Protein AF-A0A8T5B0G0-F1 (afdb_monomer)

Sequence (124 aa):
MAKSLNTYKFILLHTSMNKSGSKIRLTVTVDGEVFSKAREAARRRRVPISRLVENFLRFFSEPEVYCFKCGERFSSVEAELCPKCGWMICPKCRACRCIIGEETAIAVFHMRKVYEDLLLGRIK

pLDDT: mean 84.12, std 19.8, range [32.41, 97.94]

Radius of gyration: 21.02 Å; Cα contacts (8 Å, |Δi|>4): 81; chains: 1; bounding box: 49×38×61 Å

Mean predicted aligned error: 9.53 Å

Secondary structure (DSSP, 8-state):
--------------------S-PPPP-----HHHHHHHHHHHHHTT--HHHHHHHHHHHHHS-EEE-TTT--EEESSSPPBPTTT-PBPPTTT---GGGS-HHHHHHHHHHHHHHHHHHTS---

Solvent-accessible surface area (backbone atoms only — not comparable to full-atom values): 8090 Å² total; per-residue (Å²): 137,89,79,82,80,83,75,79,78,78,79,77,78,84,70,78,92,69,93,74,78,97,78,77,93,84,88,81,92,72,62,68,65,62,51,51,54,50,50,52,54,26,56,77,70,74,45,58,68,69,58,53,52,51,51,48,53,48,40,71,75,57,41,69,44,65,34,92,86,80,64,52,74,44,54,38,72,79,36,54,61,36,91,90,78,69,32,58,31,33,88,87,79,63,47,39,62,90,80,52,56,68,72,58,42,52,52,54,49,54,60,50,45,58,53,23,67,74,66,76,45,82,91,88

Foldseek 3Di:
DDDDDPPPPPPPPPDDPDDDDDDDDDDDDDDPVVVVVVCVVCVVVVHDPVVVVVVVVCCLVFPWDADPPPRDIDTLVPFDADPVPRFGQDPPPRDDLVVDDPVVSVVVVVVQVVVCVVNVHHRD

Structure (mmCIF, N/CA/C/O backbone):
data_AF-A0A8T5B0G0-F1
#
_entry.id   AF-A0A8T5B0G0-F1
#
loop_
_atom_site.group_PDB
_atom_site.id
_atom_site.type_symbol
_atom_site.label_atom_id
_atom_site.label_alt_id
_atom_site.label_comp_id
_atom_site.label_asym_id
_atom_site.label_entity_id
_atom_site.label_seq_id
_atom_site.pdbx_PDB_ins_code
_atom_site.Cartn_x
_atom_site.Cartn_y
_atom_site.Cartn_z
_atom_site.occupancy
_atom_site.B_iso_or_equiv
_atom_site.auth_seq_id
_atom_site.auth_comp_id
_atom_site.auth_asym_id
_atom_site.auth_atom_id
_atom_site.pdbx_PDB_model_num
ATOM 1 N N . MET A 1 1 ? -28.083 -17.494 42.051 1.00 38.78 1 MET A N 1
ATOM 2 C CA . MET A 1 1 ? -26.683 -17.116 41.753 1.00 38.78 1 MET A CA 1
ATOM 3 C C . MET A 1 1 ? -26.674 -16.291 40.474 1.00 38.78 1 MET A C 1
ATOM 5 O O . MET A 1 1 ? -26.743 -16.851 39.389 1.00 38.78 1 MET A O 1
ATOM 9 N N . ALA A 1 2 ? -26.716 -14.966 40.608 1.00 35.28 2 ALA A N 1
ATOM 10 C CA . ALA A 1 2 ? -26.776 -14.038 39.483 1.00 35.28 2 ALA A CA 1
ATOM 11 C C . ALA A 1 2 ? -25.372 -13.846 38.890 1.00 35.28 2 ALA A C 1
ATOM 13 O O . ALA A 1 2 ? -24.452 -13.474 39.616 1.00 35.28 2 ALA A O 1
ATOM 14 N N . LYS A 1 3 ? -25.197 -14.103 37.589 1.00 40.81 3 LYS A N 1
ATOM 15 C CA . LYS A 1 3 ? -23.995 -13.701 36.848 1.00 40.81 3 LYS A CA 1
ATOM 16 C C . LYS A 1 3 ? -24.353 -12.528 35.942 1.00 40.81 3 LYS A C 1
ATOM 18 O O . LYS A 1 3 ? -25.318 -12.575 35.188 1.00 40.81 3 LYS A O 1
ATOM 23 N N . SER A 1 4 ? -23.594 -11.459 36.137 1.00 36.66 4 SER A N 1
ATOM 24 C CA . SER A 1 4 ? -23.794 -10.099 35.654 1.00 36.66 4 SER A CA 1
ATOM 25 C C . SER A 1 4 ? -23.910 -10.001 34.135 1.00 36.66 4 SER A C 1
ATOM 27 O O . SER A 1 4 ? -23.020 -10.437 33.404 1.00 36.66 4 SER A O 1
ATOM 29 N N . LEU A 1 5 ? -24.970 -9.334 33.684 1.00 35.94 5 LEU A N 1
ATOM 30 C CA . LEU A 1 5 ? -25.114 -8.810 32.332 1.00 35.94 5 LEU A CA 1
ATOM 31 C C . LEU A 1 5 ? -24.034 -7.742 32.114 1.00 35.94 5 LEU A C 1
ATOM 33 O O . LEU A 1 5 ? -24.069 -6.684 32.741 1.00 35.94 5 LEU A O 1
ATOM 37 N N . ASN A 1 6 ? -23.053 -8.026 31.257 1.00 37.69 6 ASN A N 1
ATOM 38 C CA . ASN A 1 6 ? -22.021 -7.060 30.894 1.00 37.69 6 ASN A CA 1
ATOM 39 C C . ASN A 1 6 ? -22.628 -6.055 29.905 1.00 37.69 6 ASN A C 1
ATOM 41 O O . ASN A 1 6 ? -22.607 -6.242 28.689 1.00 37.69 6 ASN A O 1
ATOM 45 N N . THR A 1 7 ? -23.275 -5.024 30.442 1.00 38.31 7 THR A N 1
ATOM 46 C CA . THR A 1 7 ? -23.847 -3.922 29.672 1.00 38.31 7 THR A CA 1
ATOM 47 C C . THR A 1 7 ? -22.716 -3.120 29.040 1.00 38.31 7 THR A C 1
ATOM 49 O O . THR A 1 7 ? -22.099 -2.278 29.696 1.00 38.31 7 THR A O 1
ATOM 52 N N . TYR A 1 8 ? -22.442 -3.362 27.757 1.00 47.06 8 TYR A N 1
ATOM 53 C CA . TYR A 1 8 ? -21.623 -2.466 26.950 1.00 47.06 8 TYR A CA 1
ATOM 54 C C . TYR A 1 8 ? -22.297 -1.094 26.941 1.00 47.06 8 TYR A C 1
ATOM 56 O O . TYR A 1 8 ? -23.325 -0.874 26.304 1.00 47.06 8 TYR A O 1
ATOM 64 N N . LYS A 1 9 ? -21.738 -0.172 27.721 1.00 32.41 9 LYS A N 1
ATOM 65 C CA . LYS A 1 9 ? -22.174 1.217 27.793 1.00 32.41 9 LYS A CA 1
ATOM 66 C C . LYS A 1 9 ? -21.821 1.873 26.460 1.00 32.41 9 LYS A C 1
ATOM 68 O O . LYS A 1 9 ? -20.700 2.339 26.267 1.00 32.41 9 LYS A O 1
ATOM 73 N N . PHE A 1 10 ? -22.759 1.858 25.517 1.00 41.78 10 PHE A N 1
ATOM 74 C CA . PHE A 1 10 ? -22.649 2.605 24.271 1.00 41.78 10 PHE A CA 1
ATOM 75 C C . PHE A 1 10 ? -22.583 4.091 24.622 1.00 41.78 10 PHE A C 1
ATOM 77 O O . PHE A 1 10 ? -23.592 4.719 24.937 1.00 41.78 10 PHE A O 1
ATOM 84 N N . ILE A 1 11 ? -21.382 4.664 24.603 1.00 37.69 11 ILE A N 1
ATOM 85 C CA . ILE A 1 11 ? -21.229 6.115 24.623 1.00 37.69 11 ILE A CA 1
ATOM 86 C C . ILE A 1 11 ? -21.624 6.586 23.222 1.00 37.69 11 ILE A C 1
ATOM 88 O O . ILE A 1 11 ? -20.794 6.667 22.316 1.00 37.69 11 ILE A O 1
ATOM 92 N N . LEU A 1 12 ? -22.919 6.840 23.033 1.00 37.38 12 LEU A N 1
ATOM 93 C CA . LEU A 1 12 ? -23.428 7.596 21.897 1.00 37.38 12 LEU A CA 1
ATOM 94 C C . LEU A 1 12 ? -22.931 9.032 22.065 1.00 37.38 12 LEU A C 1
ATOM 96 O O . LEU A 1 12 ? -23.570 9.864 22.702 1.00 37.38 12 LEU A O 1
ATOM 100 N N . LEU A 1 13 ? -21.743 9.313 21.528 1.00 38.69 13 LEU A N 1
ATOM 101 C CA . LEU A 1 13 ? -21.283 10.679 21.329 1.00 38.69 13 LEU A CA 1
ATOM 102 C C . LEU A 1 13 ? -22.202 11.299 20.276 1.00 38.69 13 LEU A C 1
ATOM 104 O O . LEU A 1 13 ? -21.983 11.137 19.075 1.00 38.69 13 LEU A O 1
ATOM 108 N N . HIS A 1 14 ? -23.260 11.964 20.740 1.00 36.62 14 HIS A N 1
ATOM 109 C CA . HIS A 1 14 ? -24.134 12.785 19.915 1.00 36.62 14 HIS A CA 1
ATOM 110 C C . HIS A 1 14 ? -23.284 13.931 19.354 1.00 36.62 14 HIS A C 1
ATOM 112 O O . HIS A 1 14 ? -23.074 14.958 19.993 1.00 36.62 14 HIS A O 1
ATOM 118 N N . THR A 1 15 ? -22.703 13.716 18.177 1.00 45.78 15 THR A N 1
ATOM 119 C CA . THR A 1 15 ? -21.990 14.754 17.442 1.00 45.78 15 THR A CA 1
ATOM 120 C C . THR A 1 15 ? -22.999 15.383 16.500 1.00 45.78 15 THR A C 1
ATOM 122 O O . THR A 1 15 ? -23.567 14.712 15.642 1.00 45.78 15 THR A O 1
ATOM 125 N N . SER A 1 16 ? -23.275 16.661 16.756 1.00 41.62 16 SER A N 1
ATOM 126 C CA . SER A 1 16 ? -24.174 17.523 15.994 1.00 41.62 16 SER A CA 1
ATOM 127 C C . SER A 1 16 ? -24.030 17.303 14.484 1.00 41.62 16 SER A C 1
ATOM 129 O O . SER A 1 16 ? -22.930 17.407 13.935 1.00 41.62 16 SER A O 1
ATOM 131 N N . MET A 1 17 ? -25.153 17.008 13.822 1.00 47.59 17 MET A N 1
ATOM 132 C CA . MET A 1 17 ? -25.302 17.052 12.367 1.00 47.59 17 MET A CA 1
ATOM 133 C C . MET A 1 17 ? -25.188 18.504 11.889 1.00 47.59 17 MET A C 1
ATOM 135 O O . MET A 1 17 ? -26.182 19.129 11.534 1.00 47.59 17 MET A O 1
ATOM 139 N N . ASN A 1 18 ? -23.973 19.043 11.854 1.00 45.38 18 ASN A N 1
ATOM 140 C CA . ASN A 1 18 ? -23.688 20.272 11.129 1.00 45.38 18 ASN A CA 1
ATOM 141 C C . ASN A 1 18 ? -23.040 19.913 9.791 1.00 45.38 18 ASN A C 1
ATOM 143 O O . ASN A 1 18 ? -21.947 19.354 9.727 1.00 45.38 18 ASN A O 1
ATOM 147 N N . LYS A 1 19 ? -23.777 20.201 8.713 1.00 55.22 19 LYS A N 1
ATOM 148 C CA . LYS A 1 19 ? -23.364 20.041 7.317 1.00 55.22 19 LYS A CA 1
ATOM 149 C C . LYS A 1 19 ? -22.104 20.870 7.036 1.00 55.22 19 LYS A C 1
ATOM 151 O O . LYS A 1 19 ? -22.196 22.076 6.836 1.00 55.22 19 LYS A O 1
ATOM 156 N N . SER A 1 20 ? -20.956 20.207 6.924 1.00 49.25 20 SER A N 1
ATOM 157 C CA . SER A 1 20 ? -19.801 20.703 6.166 1.00 49.25 20 SER A CA 1
ATOM 158 C C . SER A 1 20 ? -18.962 19.537 5.606 1.00 49.25 20 SER A C 1
ATOM 160 O O . SER A 1 20 ? -18.171 18.914 6.303 1.00 49.25 20 SER A O 1
ATOM 162 N N . GLY A 1 21 ? -19.166 19.238 4.314 1.00 56.59 21 GLY A N 1
ATOM 163 C CA . GLY A 1 21 ? -18.221 18.528 3.431 1.00 56.59 21 GLY A CA 1
ATOM 164 C C . GLY A 1 21 ? -18.115 16.995 3.544 1.00 56.59 21 GLY A C 1
ATOM 165 O O . GLY A 1 21 ? -17.346 16.488 4.350 1.00 56.59 21 GLY A O 1
ATOM 166 N N . SER A 1 22 ? -18.843 16.269 2.681 1.00 77.62 22 SER A N 1
ATOM 167 C CA . SER A 1 22 ? -18.587 14.908 2.132 1.00 77.62 22 SER A CA 1
ATOM 168 C C . SER A 1 22 ? -18.216 13.697 3.021 1.00 77.62 22 SER A C 1
ATOM 170 O O . SER A 1 22 ? -18.098 12.596 2.484 1.00 77.62 22 SER A O 1
ATOM 172 N N . LYS A 1 23 ? -18.047 13.806 4.345 1.00 83.00 23 LYS A N 1
ATOM 173 C CA . LYS A 1 23 ? -17.630 12.658 5.177 1.00 83.00 23 LYS A CA 1
ATOM 174 C C . LYS A 1 23 ? -18.787 11.717 5.525 1.00 83.00 23 LYS A C 1
ATOM 176 O O . LYS A 1 23 ? -19.809 12.146 6.054 1.00 83.00 23 LYS A O 1
ATOM 181 N N . ILE A 1 24 ? -18.577 10.418 5.306 1.00 92.12 24 ILE A N 1
ATOM 182 C CA . ILE A 1 24 ? -19.501 9.340 5.688 1.00 92.12 24 ILE A CA 1
ATOM 183 C C . ILE A 1 24 ? -19.055 8.657 6.988 1.00 92.12 24 ILE A C 1
ATOM 185 O O . ILE A 1 24 ? -17.860 8.572 7.284 1.00 92.12 24 ILE A O 1
ATOM 189 N N . ARG A 1 25 ? -20.011 8.153 7.779 1.00 92.88 25 ARG A N 1
ATOM 190 C CA . ARG A 1 25 ? -19.714 7.376 8.992 1.00 92.88 25 ARG A CA 1
ATOM 191 C C . ARG A 1 25 ? -19.469 5.914 8.624 1.00 92.88 25 ARG A C 1
ATOM 193 O O . ARG A 1 25 ? -20.360 5.265 8.090 1.00 92.88 25 ARG A O 1
ATOM 200 N N . LEU A 1 26 ? -18.296 5.398 8.977 1.00 93.88 26 LEU A N 1
ATOM 201 C CA . LEU A 1 26 ? -17.934 3.991 8.824 1.00 93.88 26 LEU A CA 1
ATOM 202 C C . LEU A 1 26 ? -18.003 3.280 10.182 1.00 93.88 26 LEU A C 1
ATOM 204 O O . LEU A 1 26 ? -17.397 3.733 11.155 1.00 93.88 26 LEU A O 1
ATOM 208 N N . THR A 1 27 ? -18.720 2.160 10.244 1.00 94.19 27 THR A N 1
ATOM 209 C CA . THR A 1 27 ? -18.774 1.280 11.418 1.00 94.19 27 THR A CA 1
ATOM 210 C C . THR A 1 27 ? -18.232 -0.084 11.020 1.00 94.19 27 THR A C 1
ATOM 212 O O . THR A 1 27 ? -18.767 -0.716 10.117 1.00 94.19 27 THR A O 1
ATOM 215 N N . VAL A 1 28 ? -17.159 -0.516 11.680 1.00 94.69 28 VAL A N 1
ATOM 216 C CA . VAL A 1 28 ? -16.493 -1.799 11.427 1.00 94.69 28 VAL A CA 1
ATOM 217 C C . VAL A 1 28 ? -16.287 -2.540 12.737 1.00 94.69 28 VAL A C 1
ATOM 219 O O . VAL A 1 28 ? -16.003 -1.926 13.768 1.00 94.69 28 VAL A O 1
ATOM 222 N N . THR A 1 29 ? -16.414 -3.861 12.682 1.00 95.50 29 THR A N 1
ATOM 223 C CA . THR A 1 29 ? -16.086 -4.750 13.794 1.00 95.50 29 THR A CA 1
ATOM 224 C C . THR A 1 29 ? -14.641 -5.200 13.648 1.00 95.50 29 THR A C 1
ATOM 226 O O . THR A 1 29 ? -14.245 -5.691 12.595 1.00 95.50 29 THR A O 1
ATOM 229 N N . VAL A 1 30 ? -13.855 -5.026 14.704 1.00 95.69 30 VAL A N 1
ATOM 230 C CA . VAL A 1 30 ? -12.453 -5.448 14.782 1.00 95.69 30 VAL A CA 1
ATOM 231 C C . VAL A 1 30 ? -12.202 -6.082 16.143 1.00 95.69 30 VAL A C 1
ATOM 233 O O . VAL A 1 30 ? -12.953 -5.835 17.090 1.00 95.69 30 VAL A O 1
ATOM 236 N N . ASP A 1 31 ? -11.140 -6.875 16.246 1.00 97.75 31 ASP A N 1
ATOM 237 C CA . ASP A 1 31 ? -10.700 -7.416 17.527 1.00 97.75 31 ASP A CA 1
ATOM 238 C C . ASP A 1 31 ? -10.393 -6.292 18.542 1.00 97.75 31 ASP A C 1
ATOM 240 O O . ASP A 1 31 ? -9.811 -5.250 18.209 1.00 97.75 31 ASP A O 1
ATOM 244 N N . GLY A 1 32 ? -10.815 -6.494 19.794 1.00 97.44 32 GLY A N 1
ATOM 245 C CA . GLY A 1 32 ? -10.726 -5.477 20.843 1.00 97.44 32 GLY A CA 1
ATOM 246 C C . GLY A 1 32 ? -9.292 -5.187 21.291 1.00 97.44 32 GLY A C 1
ATOM 247 O O . GLY A 1 32 ? -8.959 -4.035 21.597 1.00 97.44 32 GLY A O 1
ATOM 248 N N . GLU A 1 33 ? -8.425 -6.199 21.296 1.00 97.94 33 GLU A N 1
ATOM 249 C CA . GLU A 1 33 ? -7.014 -6.051 21.649 1.00 97.94 33 GLU A CA 1
ATOM 250 C C . GLU A 1 33 ? -6.257 -5.327 20.530 1.00 97.94 33 GLU A C 1
ATOM 252 O O . GLU A 1 33 ? -5.521 -4.369 20.795 1.00 97.94 33 GLU A O 1
ATOM 257 N N . VAL A 1 34 ? -6.517 -5.706 19.273 1.00 96.62 34 VAL A N 1
ATOM 258 C CA . VAL A 1 34 ? -5.987 -5.028 18.079 1.00 96.62 34 VAL A CA 1
ATOM 259 C C . VAL A 1 34 ? -6.352 -3.545 18.096 1.00 96.62 34 VAL A C 1
ATOM 261 O O . VAL A 1 34 ? -5.477 -2.688 17.942 1.00 96.62 34 VAL A O 1
ATOM 264 N N . PHE A 1 35 ? -7.623 -3.213 18.342 1.00 97.06 35 PHE A N 1
ATOM 265 C CA . PHE A 1 35 ? -8.067 -1.821 18.404 1.00 97.06 35 PHE A CA 1
ATOM 266 C C . PHE A 1 35 ? -7.403 -1.041 19.542 1.00 97.06 35 PHE A C 1
ATOM 268 O O . PHE A 1 35 ? -7.018 0.117 19.357 1.00 97.06 35 PHE A O 1
ATOM 275 N N . SER A 1 36 ? -7.242 -1.664 20.709 1.00 97.69 36 SER A N 1
ATOM 276 C CA . SER A 1 36 ? -6.630 -1.031 21.880 1.00 97.69 36 SER A CA 1
ATOM 277 C C . SER A 1 36 ? -5.156 -0.699 21.629 1.00 97.69 36 SER A C 1
ATOM 279 O O . SER A 1 36 ? -4.745 0.451 21.817 1.00 97.69 36 SER A O 1
ATOM 281 N N . LYS A 1 37 ? -4.390 -1.658 21.091 1.00 97.75 37 LYS A N 1
ATOM 282 C CA . LYS A 1 37 ? -2.986 -1.469 20.690 1.00 97.75 37 LYS A CA 1
ATOM 283 C C . LYS A 1 37 ? -2.842 -0.405 19.600 1.00 97.75 37 LYS A C 1
ATOM 285 O O . LYS A 1 37 ? -2.000 0.490 19.707 1.00 97.75 37 LYS A O 1
ATOM 290 N N . ALA A 1 38 ? -3.698 -0.448 18.576 1.00 96.62 38 ALA A N 1
ATOM 291 C CA . ALA A 1 38 ? -3.705 0.548 17.507 1.00 96.62 38 ALA A CA 1
ATOM 292 C C . ALA A 1 38 ? -4.010 1.95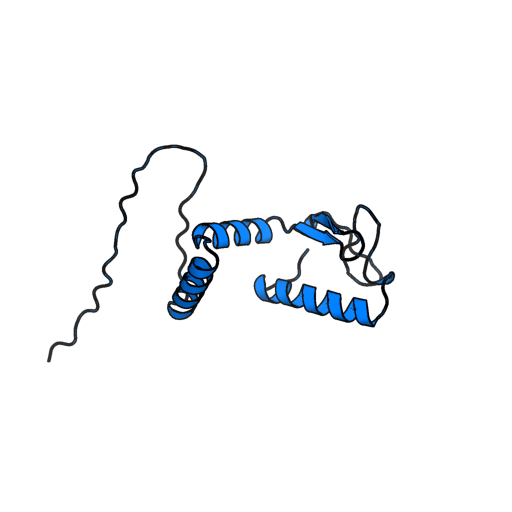6 18.042 1.00 96.62 38 ALA A C 1
ATOM 294 O O . ALA A 1 38 ? -3.334 2.919 17.678 1.00 96.62 38 ALA A O 1
ATOM 295 N N . ARG A 1 39 ? -4.983 2.088 18.954 1.00 96.75 39 ARG A N 1
ATOM 296 C CA . ARG A 1 39 ? -5.355 3.360 19.593 1.00 96.75 39 ARG A CA 1
ATOM 297 C C . ARG A 1 39 ? -4.210 3.950 20.412 1.00 96.75 39 ARG A C 1
ATOM 299 O O . ARG A 1 39 ? -3.986 5.159 20.342 1.00 96.75 39 ARG A O 1
ATOM 306 N N . GLU A 1 40 ? -3.479 3.135 21.162 1.00 97.94 40 GLU A N 1
ATOM 307 C CA . GLU A 1 40 ? -2.309 3.591 21.915 1.00 97.94 40 GLU A CA 1
ATOM 308 C C . GLU A 1 40 ? -1.176 4.056 20.987 1.00 97.94 40 GLU A C 1
ATOM 310 O O . GLU A 1 40 ? -0.623 5.145 21.165 1.00 97.94 40 GLU A O 1
ATOM 315 N N . ALA A 1 41 ? -0.865 3.279 19.945 1.00 97.62 41 ALA A N 1
ATOM 316 C CA . ALA A 1 41 ? 0.123 3.664 18.938 1.00 97.62 41 ALA A CA 1
ATOM 317 C C . ALA A 1 41 ? -0.258 4.975 18.224 1.00 97.62 41 ALA A C 1
ATOM 319 O O . ALA A 1 41 ? 0.587 5.853 18.044 1.00 97.62 41 ALA A O 1
ATOM 320 N N . ALA A 1 42 ? -1.535 5.137 17.873 1.00 96.69 42 ALA A N 1
ATOM 321 C CA . ALA A 1 42 ? -2.063 6.331 17.225 1.00 96.69 42 ALA A CA 1
ATOM 322 C C . ALA A 1 42 ? -1.954 7.571 18.133 1.00 96.69 42 ALA A C 1
ATOM 324 O O . ALA A 1 42 ? -1.511 8.629 17.683 1.00 96.69 42 ALA A O 1
ATOM 325 N N . ARG A 1 43 ? -2.246 7.426 19.436 1.00 96.56 43 ARG A N 1
ATOM 326 C CA . ARG A 1 43 ? -2.058 8.488 20.442 1.00 96.56 43 ARG A CA 1
ATOM 327 C C . ARG A 1 43 ? -0.604 8.934 20.549 1.00 96.56 43 ARG A C 1
ATOM 329 O O . ARG A 1 43 ? -0.347 10.133 20.487 1.00 96.56 43 ARG A O 1
ATOM 336 N N . ARG A 1 44 ? 0.346 7.993 20.638 1.00 97.62 44 ARG A N 1
ATOM 337 C CA . ARG A 1 44 ? 1.789 8.309 20.668 1.00 97.62 44 ARG A CA 1
ATOM 338 C C . ARG A 1 44 ? 2.236 9.089 19.430 1.00 97.62 44 ARG A C 1
ATOM 340 O O . ARG A 1 44 ? 3.051 9.996 19.538 1.00 97.62 44 ARG A O 1
ATOM 347 N N . ARG A 1 45 ? 1.661 8.769 18.268 1.00 95.81 45 ARG A N 1
ATOM 348 C CA . ARG A 1 45 ? 1.944 9.433 16.984 1.00 95.81 45 ARG A CA 1
ATOM 349 C C . ARG A 1 45 ? 1.110 10.696 16.740 1.00 95.81 45 ARG A C 1
ATOM 351 O O . ARG A 1 45 ? 1.289 11.328 15.707 1.00 95.81 45 ARG A O 1
ATOM 358 N N . ARG A 1 46 ? 0.213 11.069 17.663 1.00 96.50 46 ARG A N 1
ATOM 359 C CA . ARG A 1 46 ? -0.731 12.197 17.528 1.00 96.50 46 ARG A CA 1
ATOM 360 C C . ARG A 1 46 ? -1.600 12.116 16.263 1.00 96.50 46 ARG A C 1
ATOM 362 O O . ARG A 1 46 ? -1.923 13.134 15.660 1.00 96.50 46 ARG A O 1
ATOM 369 N N . VAL A 1 47 ? -2.006 10.907 15.873 1.00 95.00 47 VAL A N 1
ATOM 370 C CA . VAL A 1 47 ? -2.886 10.666 14.717 1.00 95.00 47 VAL A CA 1
ATOM 371 C C . VAL A 1 47 ? -4.213 10.071 15.199 1.00 95.00 47 VAL A C 1
ATOM 373 O O . VAL A 1 47 ? -4.198 9.129 15.989 1.00 95.00 47 VAL A O 1
ATOM 376 N N . PRO A 1 48 ? -5.380 10.570 14.754 1.00 94.81 48 PRO A N 1
ATOM 377 C CA . PRO A 1 48 ? -6.657 9.945 15.080 1.00 94.81 48 PRO A CA 1
AT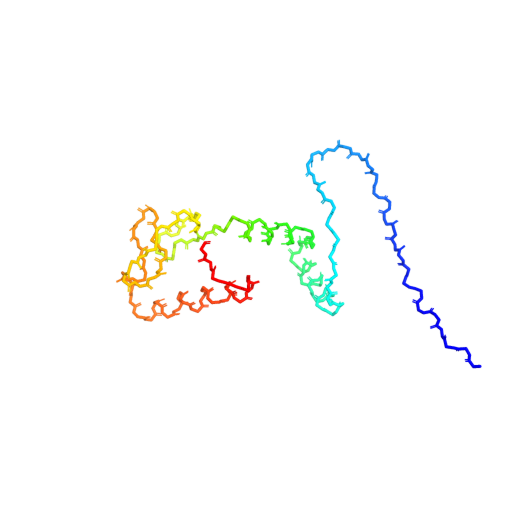OM 378 C C . PRO A 1 48 ? -6.873 8.661 14.264 1.00 94.81 48 PRO A C 1
ATOM 380 O O . PRO A 1 48 ? -6.515 8.590 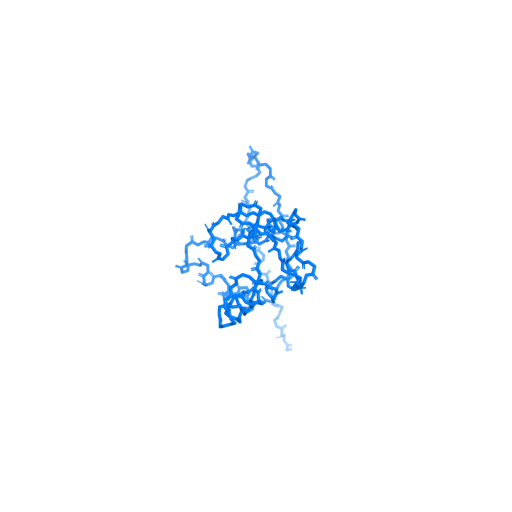13.089 1.00 94.81 48 PRO A O 1
ATOM 383 N N . ILE A 1 49 ? -7.528 7.659 14.862 1.00 95.12 49 ILE A N 1
ATOM 384 C CA . ILE A 1 49 ? -7.807 6.367 14.202 1.00 95.12 49 ILE A CA 1
ATOM 385 C C . ILE A 1 49 ? -8.580 6.549 12.893 1.00 95.12 49 ILE A C 1
ATOM 387 O O . ILE A 1 49 ? -8.259 5.903 11.902 1.00 95.12 49 ILE A O 1
ATOM 391 N N . SER A 1 50 ? -9.546 7.468 12.856 1.00 93.19 50 SER A N 1
ATOM 392 C CA . SER A 1 50 ? -10.308 7.770 11.640 1.00 93.19 50 SER A CA 1
ATOM 393 C C . SER A 1 50 ? -9.412 8.189 10.475 1.00 93.19 50 SER A C 1
ATOM 395 O O . SER A 1 50 ? -9.670 7.782 9.350 1.00 93.19 50 SER A O 1
ATOM 397 N N . ARG A 1 51 ? -8.327 8.933 10.734 1.00 94.44 51 ARG A N 1
ATOM 398 C CA . ARG A 1 51 ? -7.365 9.337 9.699 1.00 94.44 51 ARG A CA 1
ATOM 399 C C . ARG A 1 51 ? -6.518 8.166 9.210 1.00 94.44 51 ARG A C 1
ATOM 401 O O . ARG A 1 51 ? -6.211 8.114 8.026 1.00 94.44 51 ARG A O 1
ATOM 408 N N . LEU A 1 52 ? -6.160 7.230 10.093 1.00 94.44 52 LEU A N 1
ATOM 409 C CA . LEU A 1 52 ? -5.465 6.000 9.697 1.00 94.44 52 LEU A CA 1
ATOM 410 C C . LEU A 1 52 ? -6.346 5.143 8.788 1.00 94.44 52 LEU A C 1
ATOM 412 O O . LEU A 1 52 ? -5.890 4.723 7.731 1.00 94.44 52 LEU A O 1
ATOM 416 N N . VAL A 1 53 ? -7.610 4.943 9.171 1.00 94.88 53 VAL A N 1
ATOM 417 C CA . VAL A 1 53 ? -8.579 4.183 8.370 1.00 94.88 53 VAL A CA 1
ATOM 418 C C . VAL A 1 53 ? -8.845 4.877 7.033 1.00 94.88 53 VAL A C 1
ATOM 420 O O . VAL A 1 53 ? -8.808 4.224 6.000 1.00 94.88 53 VAL A O 1
ATOM 423 N N . GLU A 1 54 ? -9.042 6.198 7.021 1.00 94.12 54 GLU A N 1
ATOM 424 C CA . GLU A 1 54 ? -9.230 6.962 5.780 1.00 94.12 54 GLU A CA 1
ATOM 425 C C . GLU A 1 54 ? -8.019 6.841 4.841 1.00 94.12 54 GLU A C 1
ATOM 427 O O . GLU A 1 54 ? -8.188 6.610 3.647 1.00 94.12 54 GLU A O 1
ATOM 432 N N . ASN A 1 55 ? -6.796 6.961 5.370 1.00 93.50 55 ASN A N 1
ATOM 433 C CA . ASN A 1 55 ? -5.576 6.814 4.574 1.00 93.50 55 ASN A CA 1
ATOM 434 C C . ASN A 1 55 ? -5.409 5.388 4.041 1.00 93.50 55 ASN A C 1
ATOM 436 O O . ASN A 1 55 ? -5.013 5.221 2.892 1.00 93.50 55 ASN A O 1
ATOM 440 N N . PHE A 1 56 ? -5.720 4.378 4.860 1.00 93.75 56 PHE A N 1
ATOM 441 C CA . PHE A 1 56 ? -5.698 2.985 4.428 1.00 93.75 56 PHE A CA 1
ATOM 442 C C . PHE A 1 56 ? -6.687 2.757 3.286 1.00 93.75 56 PHE A C 1
ATOM 444 O O . PHE A 1 56 ? -6.290 2.241 2.253 1.00 93.75 56 PHE A O 1
ATOM 451 N N . LEU A 1 57 ? -7.940 3.198 3.433 1.00 93.50 57 LEU A N 1
ATOM 452 C CA . LEU A 1 57 ? -8.963 3.040 2.397 1.00 93.50 57 LEU A CA 1
ATOM 453 C C . LEU A 1 57 ? -8.590 3.770 1.105 1.00 93.50 57 LEU A C 1
ATOM 455 O O . LEU A 1 57 ? -8.758 3.202 0.035 1.00 93.50 57 LEU A O 1
ATOM 459 N N . ARG A 1 58 ? -8.033 4.985 1.204 1.00 93.00 58 ARG A N 1
ATOM 460 C CA . ARG A 1 58 ? -7.538 5.741 0.045 1.00 93.00 58 ARG A CA 1
ATOM 461 C C . ARG A 1 58 ? -6.435 4.987 -0.691 1.00 93.00 58 ARG A C 1
ATOM 463 O O . ARG A 1 58 ? -6.495 4.863 -1.903 1.00 93.00 58 ARG A O 1
ATOM 470 N N . PHE A 1 59 ? -5.442 4.485 0.039 1.00 92.06 59 PHE A N 1
ATOM 471 C CA . PHE A 1 59 ? -4.349 3.721 -0.560 1.00 92.06 59 PHE A CA 1
ATOM 472 C C . PHE A 1 59 ? -4.819 2.360 -1.091 1.00 92.06 59 PHE A C 1
ATOM 474 O O . PHE A 1 59 ? -4.311 1.887 -2.096 1.00 92.06 59 PHE A O 1
ATOM 481 N N . PHE A 1 60 ? -5.800 1.736 -0.440 1.00 91.44 60 PHE A N 1
ATOM 482 C CA . PHE A 1 60 ? -6.393 0.481 -0.890 1.00 91.44 60 PHE A CA 1
ATOM 483 C C . PHE A 1 60 ? -7.172 0.651 -2.203 1.00 91.44 60 PHE A C 1
ATOM 485 O O . PHE A 1 60 ? -7.124 -0.236 -3.048 1.00 91.44 60 PHE A O 1
ATOM 492 N N . SER A 1 61 ? -7.876 1.775 -2.390 1.00 91.25 61 SER A N 1
ATOM 493 C CA . SER A 1 61 ? -8.612 2.061 -3.629 1.00 91.25 61 SER A CA 1
ATOM 494 C C . SER A 1 61 ? -7.724 2.605 -4.748 1.00 91.25 61 SER A C 1
ATOM 496 O O . SER A 1 61 ? -7.926 2.267 -5.909 1.00 91.25 61 SER A O 1
ATOM 498 N N . GLU A 1 62 ? -6.769 3.466 -4.401 1.00 91.06 62 GLU A N 1
ATOM 499 C CA . GLU A 1 62 ? -5.891 4.180 -5.331 1.00 91.06 62 GLU A CA 1
ATOM 500 C C . GLU A 1 62 ? -4.447 4.146 -4.797 1.00 91.06 62 GLU A C 1
ATOM 502 O O . GLU A 1 62 ? -3.961 5.113 -4.197 1.00 91.06 62 GLU A O 1
ATOM 507 N N . PRO A 1 63 ? -3.758 3.005 -4.944 1.00 91.31 63 PRO A N 1
ATOM 508 C CA . PRO A 1 63 ? -2.398 2.843 -4.449 1.00 91.31 63 PRO A CA 1
ATOM 509 C C . PRO A 1 63 ? -1.395 3.733 -5.198 1.00 91.31 63 PRO A C 1
ATOM 511 O O . PRO A 1 63 ? -1.116 3.554 -6.383 1.00 91.31 63 PRO A O 1
ATOM 514 N N . GLU A 1 64 ? -0.791 4.673 -4.470 1.00 92.38 64 GLU A N 1
ATOM 515 C CA . GLU A 1 64 ? 0.350 5.465 -4.934 1.00 92.38 64 GLU A CA 1
ATOM 516 C C . GLU A 1 64 ? 1.655 4.932 -4.334 1.00 92.38 64 GLU A C 1
ATOM 518 O O . GLU A 1 64 ? 1.829 4.893 -3.115 1.00 92.38 64 GLU A O 1
ATOM 523 N N . VAL A 1 65 ? 2.618 4.582 -5.182 1.00 92.62 65 VAL A N 1
ATOM 524 C CA . VAL A 1 65 ? 3.926 4.069 -4.758 1.00 92.62 65 VAL A CA 1
ATOM 525 C C . VAL A 1 65 ? 5.052 5.004 -5.176 1.00 92.62 65 VAL A C 1
ATOM 527 O O . VAL A 1 65 ? 4.931 5.777 -6.123 1.00 92.62 65 VAL A O 1
ATOM 530 N N . TYR A 1 66 ? 6.178 4.917 -4.473 1.00 94.69 66 TYR A N 1
ATOM 531 C CA . TYR A 1 66 ? 7.392 5.648 -4.819 1.00 94.69 66 TYR A CA 1
ATOM 532 C C . TYR A 1 66 ? 8.350 4.768 -5.622 1.00 94.69 66 TYR A C 1
ATOM 534 O O . TYR A 1 66 ? 8.592 3.607 -5.285 1.00 94.69 66 TYR A O 1
ATOM 542 N N . CYS A 1 67 ? 8.955 5.333 -6.665 1.00 93.94 67 CYS A N 1
ATOM 543 C CA . CYS A 1 67 ? 10.039 4.684 -7.383 1.00 93.94 67 CYS A CA 1
ATOM 544 C C . CYS A 1 67 ? 11.264 4.572 -6.472 1.00 93.94 67 CYS A C 1
ATOM 546 O O . CYS A 1 67 ? 11.854 5.579 -6.091 1.00 93.94 67 CYS A O 1
ATOM 548 N N . PHE A 1 68 ? 11.713 3.347 -6.209 1.00 91.75 68 PHE A N 1
ATOM 549 C CA . PHE A 1 68 ? 12.908 3.079 -5.401 1.00 91.75 68 PHE A CA 1
ATOM 550 C C . PHE A 1 68 ? 14.209 3.648 -5.995 1.00 91.75 68 PHE A C 1
ATOM 552 O O . PHE A 1 68 ? 15.206 3.721 -5.287 1.00 91.75 68 PHE A O 1
ATOM 559 N N . LYS A 1 69 ? 14.227 4.031 -7.283 1.00 94.06 69 LYS A N 1
ATOM 560 C CA . LYS A 1 69 ? 15.403 4.634 -7.930 1.00 94.06 69 LYS A CA 1
ATOM 561 C C . LYS A 1 69 ? 15.371 6.159 -7.929 1.00 94.06 69 LYS A C 1
ATOM 563 O O . LYS A 1 69 ? 16.35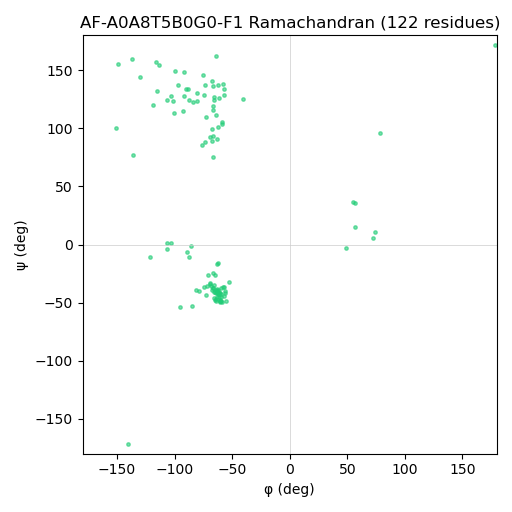0 6.772 -7.527 1.00 94.06 69 LYS A O 1
ATOM 568 N N . CYS A 1 70 ? 14.300 6.775 -8.435 1.00 95.19 70 CYS A N 1
ATOM 569 C CA . CYS A 1 70 ? 14.249 8.232 -8.613 1.00 95.19 70 CYS A CA 1
ATOM 570 C C . CYS A 1 70 ? 13.360 8.966 -7.601 1.00 95.19 70 CYS A C 1
ATOM 572 O O . CYS A 1 70 ? 13.289 10.190 -7.655 1.00 95.19 70 CYS A O 1
ATOM 574 N N . GLY A 1 71 ? 12.657 8.248 -6.720 1.00 95.19 71 GLY A N 1
ATOM 575 C CA . GLY A 1 71 ? 11.770 8.838 -5.716 1.00 95.19 71 GLY A CA 1
ATOM 576 C C . GLY A 1 71 ? 10.466 9.422 -6.266 1.00 95.19 71 GLY A C 1
ATOM 577 O O . GLY A 1 71 ? 9.721 10.027 -5.507 1.00 95.19 71 GLY A O 1
ATOM 578 N N . GLU A 1 72 ? 10.165 9.256 -7.557 1.00 96.69 72 GLU A N 1
ATOM 579 C CA . GLU A 1 72 ? 8.901 9.730 -8.134 1.00 96.69 72 GLU A CA 1
ATOM 580 C C . GLU A 1 72 ? 7.714 8.947 -7.573 1.00 96.69 72 GLU A C 1
ATOM 582 O O . GLU A 1 72 ? 7.781 7.717 -7.501 1.00 96.69 72 GLU A O 1
ATOM 587 N N . ARG A 1 73 ? 6.628 9.642 -7.227 1.00 95.88 73 ARG A N 1
ATOM 588 C CA . ARG A 1 73 ? 5.377 9.006 -6.810 1.00 95.88 73 ARG A CA 1
ATOM 589 C C . ARG A 1 73 ? 4.494 8.758 -8.027 1.00 95.88 73 ARG A C 1
ATOM 591 O O . ARG A 1 73 ? 4.335 9.647 -8.854 1.00 95.88 73 ARG A O 1
ATOM 598 N N . PHE A 1 74 ? 3.914 7.571 -8.140 1.00 94.88 74 PHE A N 1
ATOM 599 C CA . PHE A 1 74 ? 3.032 7.229 -9.253 1.00 94.88 74 PHE A CA 1
ATOM 600 C C . PHE A 1 74 ? 1.950 6.229 -8.835 1.00 94.88 74 PHE A C 1
ATOM 602 O O . PHE A 1 74 ? 2.133 5.471 -7.880 1.00 94.88 74 PHE A O 1
ATOM 609 N N . SER A 1 75 ? 0.830 6.238 -9.560 1.00 93.38 75 SER A N 1
ATOM 610 C CA . SER A 1 75 ? -0.250 5.259 -9.405 1.00 93.38 75 SER A CA 1
ATOM 611 C C . SER A 1 75 ? 0.245 3.874 -9.809 1.00 93.38 75 SER A C 1
ATOM 613 O O . SER A 1 75 ? 0.777 3.707 -10.910 1.00 93.38 75 SER A O 1
ATOM 615 N N . SER A 1 76 ? 0.081 2.870 -8.946 1.00 90.19 76 SER A N 1
ATOM 616 C CA . SER A 1 76 ? 0.425 1.497 -9.324 1.00 90.19 76 SER A CA 1
ATOM 617 C C . SER A 1 76 ? -0.557 0.912 -10.339 1.00 90.19 76 SER A C 1
ATOM 619 O O . SER A 1 76 ? -0.153 0.074 -11.148 1.00 90.19 76 SER A O 1
ATOM 621 N N . VAL A 1 77 ? -1.803 1.402 -10.348 1.00 89.12 77 VAL A N 1
ATOM 622 C CA . VAL A 1 77 ? -2.889 0.873 -11.189 1.00 89.12 77 VAL A CA 1
ATOM 623 C C . VAL A 1 77 ? -2.609 1.151 -12.662 1.00 89.12 77 VAL A C 1
ATOM 625 O O . VAL A 1 77 ? -2.840 0.305 -13.525 1.00 89.12 77 VAL A O 1
ATOM 628 N N . GLU A 1 78 ? -2.066 2.334 -12.942 1.00 88.38 78 GLU A N 1
ATOM 629 C CA . GLU A 1 78 ? -1.729 2.800 -14.290 1.00 88.38 78 GLU A CA 1
ATOM 630 C C . GLU A 1 78 ? -0.322 2.368 -14.731 1.00 88.38 78 GLU A C 1
ATOM 632 O O . GLU A 1 78 ? 0.045 2.514 -15.897 1.00 88.38 78 GLU A O 1
ATOM 637 N N . ALA A 1 79 ? 0.491 1.841 -13.812 1.00 92.06 79 ALA A N 1
ATOM 638 C CA . ALA A 1 79 ? 1.866 1.482 -14.109 1.00 92.06 79 ALA A CA 1
ATOM 639 C C . ALA A 1 79 ? 1.953 0.202 -14.952 1.00 92.06 79 ALA A C 1
ATOM 641 O O . ALA A 1 79 ? 1.451 -0.866 -14.591 1.00 92.06 79 ALA A O 1
ATOM 642 N N . GLU A 1 80 ? 2.699 0.280 -16.053 1.00 93.81 80 GLU A N 1
ATOM 643 C CA . GLU A 1 80 ? 3.053 -0.892 -16.851 1.00 93.81 80 GLU A CA 1
ATOM 644 C C . GLU A 1 80 ? 3.888 -1.873 -16.019 1.00 93.81 80 GLU A C 1
ATOM 646 O O . GLU A 1 80 ? 4.828 -1.489 -15.317 1.00 93.81 80 GLU A O 1
ATOM 651 N N . LEU A 1 81 ? 3.588 -3.166 -16.130 1.00 94.62 81 LEU A N 1
ATOM 652 C CA . LEU A 1 81 ? 4.420 -4.208 -15.541 1.00 94.62 81 LEU A CA 1
ATOM 653 C C . LEU A 1 81 ? 5.505 -4.627 -16.530 1.00 94.62 81 LEU A C 1
ATOM 655 O O . LEU A 1 81 ? 5.242 -4.901 -17.698 1.00 94.62 81 LEU A O 1
ATOM 659 N N . CYS A 1 82 ? 6.737 -4.739 -16.046 1.00 94.25 82 CYS A N 1
ATOM 660 C CA . CYS A 1 82 ? 7.837 -5.268 -16.832 1.00 94.25 82 CYS A CA 1
ATOM 661 C C . CYS A 1 82 ? 7.591 -6.753 -17.154 1.00 94.25 82 CYS A C 1
ATOM 663 O O . CYS A 1 82 ? 7.488 -7.552 -16.219 1.00 94.25 82 CYS A O 1
ATOM 665 N N . PRO A 1 83 ? 7.597 -7.168 -18.434 1.00 93.69 83 PRO A N 1
ATOM 666 C CA . PRO A 1 83 ? 7.332 -8.559 -18.810 1.00 93.69 83 PRO A CA 1
ATOM 667 C C . PRO A 1 83 ? 8.425 -9.525 -18.328 1.00 93.69 83 PRO A C 1
ATOM 669 O O . PRO A 1 83 ? 8.161 -10.703 -18.125 1.00 93.69 83 PRO A O 1
ATOM 672 N N . LYS A 1 84 ? 9.651 -9.030 -18.101 1.00 93.56 84 LYS A N 1
ATOM 673 C CA . LYS A 1 84 ? 10.788 -9.849 -17.655 1.00 93.56 84 LYS A CA 1
ATOM 674 C C . LYS A 1 84 ? 10.756 -10.159 -16.159 1.00 93.56 84 LYS A C 1
ATOM 676 O O . LYS A 1 84 ? 11.149 -11.246 -15.754 1.00 93.56 84 LYS A O 1
ATOM 681 N N . CYS A 1 85 ? 10.369 -9.192 -15.325 1.00 91.19 85 CYS A N 1
ATOM 682 C CA . CYS A 1 85 ? 10.470 -9.335 -13.868 1.00 91.19 85 CYS A CA 1
ATOM 683 C C . CYS A 1 85 ? 9.146 -9.191 -13.112 1.00 91.19 85 CYS A C 1
ATOM 685 O O . CYS A 1 85 ? 9.123 -9.477 -11.920 1.00 91.19 85 CYS A O 1
ATOM 687 N N . GLY A 1 86 ? 8.066 -8.748 -13.761 1.00 89.25 86 GLY A N 1
ATOM 688 C CA . GLY A 1 86 ? 6.750 -8.555 -13.141 1.00 89.25 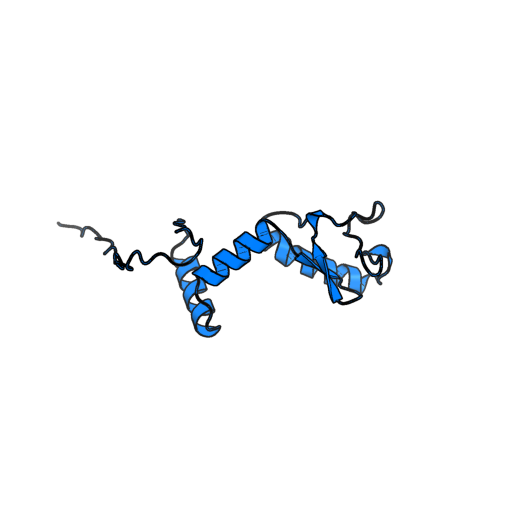86 GLY A CA 1
ATOM 689 C C . GLY A 1 86 ? 6.644 -7.333 -12.221 1.00 89.25 86 GLY A C 1
ATOM 690 O O . GLY A 1 86 ? 5.669 -7.200 -11.484 1.00 89.25 86 GLY A O 1
ATOM 691 N N . TRP A 1 87 ? 7.643 -6.448 -12.222 1.00 91.62 87 TRP A N 1
ATOM 692 C CA . TRP A 1 87 ? 7.636 -5.222 -11.421 1.00 91.62 87 TRP A CA 1
ATOM 693 C C . TRP A 1 87 ? 7.058 -4.046 -12.194 1.00 91.62 87 TRP A C 1
ATOM 695 O O . TRP A 1 87 ? 7.268 -3.945 -13.400 1.00 91.62 87 TRP A O 1
ATOM 705 N N . MET A 1 88 ? 6.409 -3.132 -11.474 1.00 93.44 88 MET A N 1
ATOM 706 C CA . MET A 1 88 ? 5.981 -1.847 -12.020 1.00 93.44 88 MET A CA 1
ATOM 707 C C . MET A 1 88 ? 7.170 -1.079 -12.593 1.00 93.44 88 MET A C 1
ATOM 709 O O . MET A 1 88 ? 8.231 -0.984 -11.966 1.00 93.44 88 MET A O 1
ATOM 713 N N . ILE A 1 89 ? 6.977 -0.537 -13.789 1.00 95.62 89 ILE A N 1
ATOM 714 C CA . ILE A 1 89 ? 7.914 0.353 -14.457 1.00 95.62 89 ILE A CA 1
ATOM 715 C C . ILE A 1 89 ? 7.599 1.775 -14.003 1.00 95.62 89 ILE A C 1
ATOM 717 O O . ILE A 1 89 ? 6.478 2.252 -14.157 1.00 95.62 89 ILE A O 1
ATOM 721 N N . CYS A 1 90 ? 8.597 2.477 -13.465 1.00 95.62 90 CYS A N 1
ATOM 722 C CA . CYS A 1 90 ? 8.434 3.885 -13.120 1.00 95.62 90 CYS A CA 1
ATOM 723 C C . CYS A 1 90 ? 8.115 4.705 -14.385 1.00 95.62 90 CYS A C 1
ATOM 725 O O . CYS A 1 90 ? 8.920 4.681 -15.322 1.00 95.62 90 CYS A O 1
ATOM 727 N N . PRO A 1 91 ? 7.026 5.493 -14.415 1.00 95.81 91 PRO A N 1
ATOM 728 C CA . PRO A 1 91 ? 6.665 6.273 -15.597 1.00 95.81 91 PRO A CA 1
ATOM 729 C C . PRO A 1 91 ? 7.696 7.364 -15.926 1.00 95.81 91 PRO A C 1
ATOM 731 O O . PRO A 1 91 ? 7.867 7.706 -17.090 1.00 95.81 91 PRO A O 1
ATOM 734 N N . LYS A 1 92 ? 8.443 7.858 -14.927 1.00 96.62 92 LYS A N 1
ATOM 735 C CA . LYS A 1 92 ? 9.439 8.928 -15.098 1.00 96.62 92 LYS A CA 1
ATOM 736 C C . LYS A 1 92 ? 10.812 8.441 -15.557 1.00 96.62 92 LYS A C 1
ATOM 738 O O . LYS A 1 92 ? 11.352 8.960 -16.522 1.00 96.62 92 LYS A O 1
ATOM 743 N N . CYS A 1 93 ? 11.412 7.475 -14.856 1.00 96.19 93 CYS A N 1
ATOM 744 C CA . CYS A 1 93 ? 12.780 7.019 -15.157 1.00 96.19 93 CYS A CA 1
ATOM 745 C C . CYS A 1 93 ? 12.849 5.641 -15.830 1.00 96.19 93 CYS A C 1
ATOM 747 O O . CYS A 1 93 ? 13.946 5.129 -16.052 1.00 96.19 93 CYS A O 1
ATOM 749 N N . ARG A 1 94 ? 11.693 5.014 -16.104 1.00 95.38 94 ARG A N 1
ATOM 750 C CA . ARG A 1 94 ? 11.546 3.681 -16.725 1.00 95.38 94 ARG A CA 1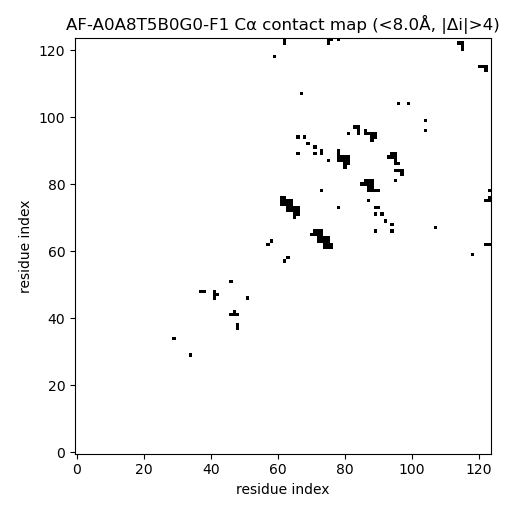
ATOM 751 C C . ARG A 1 94 ? 12.264 2.543 -15.984 1.00 95.38 94 ARG A C 1
ATOM 753 O O . ARG A 1 94 ? 12.423 1.443 -16.505 1.00 95.38 94 ARG A O 1
ATOM 760 N N . ALA A 1 95 ? 12.660 2.787 -14.736 1.00 95.31 95 ALA A N 1
ATOM 761 C CA . ALA A 1 95 ? 13.249 1.795 -13.855 1.00 95.31 95 ALA A CA 1
ATOM 762 C C . ALA A 1 95 ? 12.241 0.714 -13.453 1.00 95.31 95 ALA A C 1
ATOM 764 O O . ALA A 1 95 ? 11.102 1.016 -13.105 1.00 95.31 95 ALA A O 1
ATOM 765 N N . CYS A 1 96 ? 12.712 -0.528 -13.402 1.00 94.62 96 CYS A N 1
ATOM 766 C CA . CYS A 1 96 ? 12.074 -1.652 -12.718 1.00 94.62 96 CYS A CA 1
ATOM 767 C C . CYS A 1 96 ? 13.168 -2.491 -12.030 1.00 94.62 96 CYS A C 1
ATOM 769 O O . CYS A 1 96 ? 14.333 -2.091 -12.011 1.00 94.62 96 CYS A O 1
ATOM 771 N N . ARG A 1 97 ? 12.837 -3.667 -11.484 1.00 92.81 97 ARG A N 1
ATOM 772 C CA . ARG A 1 97 ? 13.827 -4.550 -10.836 1.00 92.81 97 ARG A CA 1
ATOM 773 C C . ARG A 1 97 ? 15.045 -4.855 -11.721 1.00 92.81 97 ARG A C 1
ATOM 775 O O . ARG A 1 97 ? 16.137 -5.023 -11.203 1.00 92.81 97 ARG A O 1
ATOM 782 N N . CYS A 1 98 ? 14.884 -4.927 -13.043 1.00 94.06 98 CYS A N 1
ATOM 783 C CA . CYS A 1 98 ? 15.959 -5.346 -13.949 1.00 94.06 98 CYS A CA 1
ATOM 784 C C . CYS A 1 98 ? 17.189 -4.427 -13.975 1.00 94.06 98 CYS A C 1
ATOM 786 O O . CYS A 1 98 ? 18.216 -4.844 -14.497 1.00 94.06 98 CYS A O 1
ATOM 788 N N . ILE A 1 99 ? 17.083 -3.194 -13.477 1.00 93.25 99 ILE A N 1
ATOM 789 C CA . ILE A 1 99 ? 18.155 -2.191 -13.567 1.00 93.25 99 ILE A CA 1
ATOM 790 C C . ILE A 1 99 ? 18.940 -2.001 -12.260 1.00 93.25 99 ILE A C 1
ATOM 792 O O . ILE A 1 99 ? 19.794 -1.121 -12.191 1.00 93.25 99 ILE A O 1
ATOM 796 N N . ILE A 1 100 ? 18.603 -2.752 -11.212 1.00 92.19 100 ILE A N 1
ATOM 797 C CA . ILE A 1 100 ? 19.260 -2.683 -9.903 1.00 92.19 100 ILE A CA 1
ATOM 798 C C . ILE A 1 100 ? 20.009 -3.984 -9.620 1.00 92.19 100 ILE A C 1
ATOM 800 O O . ILE A 1 100 ? 19.654 -5.037 -10.151 1.00 92.19 100 ILE A O 1
ATOM 804 N N . GLY A 1 101 ? 21.047 -3.898 -8.786 1.00 94.94 101 GLY A N 1
ATOM 805 C CA . GLY A 1 101 ? 21.804 -5.062 -8.333 1.00 94.94 101 GLY A CA 1
ATOM 806 C C . GLY A 1 101 ? 20.954 -6.017 -7.492 1.00 94.94 101 GLY A C 1
ATOM 80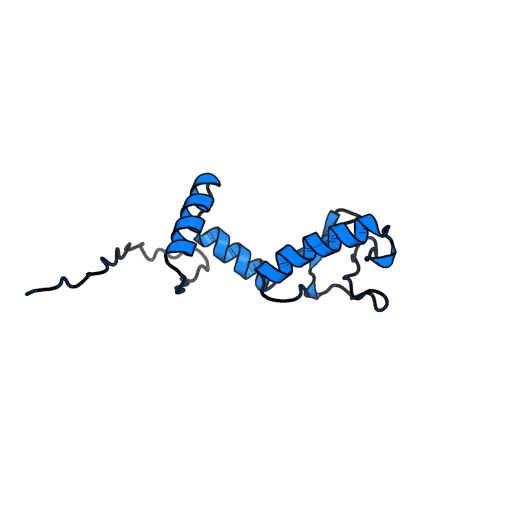7 O O . GLY A 1 101 ? 19.893 -5.648 -6.983 1.00 94.94 101 GLY A O 1
ATOM 808 N N . GLU A 1 102 ? 21.430 -7.250 -7.342 1.00 93.38 102 GLU A N 1
ATOM 809 C CA . GLU A 1 102 ? 20.698 -8.325 -6.668 1.00 93.38 102 GLU A CA 1
ATOM 810 C C . GLU A 1 102 ? 20.361 -7.996 -5.209 1.00 93.38 102 GLU A C 1
ATOM 812 O O . GLU A 1 102 ? 19.196 -8.089 -4.824 1.00 93.38 102 GLU A O 1
ATOM 817 N N . GLU A 1 103 ? 21.332 -7.520 -4.426 1.00 96.06 103 GLU A N 1
ATOM 818 C CA . GLU A 1 103 ? 21.108 -7.135 -3.026 1.00 96.06 103 GLU A CA 1
ATOM 819 C C . GLU A 1 103 ? 20.018 -6.064 -2.894 1.00 96.06 103 GLU A C 1
ATOM 821 O O . GLU A 1 103 ? 19.100 -6.177 -2.078 1.00 96.06 103 GLU A O 1
ATOM 826 N N . THR A 1 104 ? 20.056 -5.044 -3.758 1.00 94.56 104 THR A N 1
ATOM 827 C CA . THR A 1 104 ? 19.024 -4.003 -3.792 1.00 94.56 104 THR A CA 1
ATOM 828 C C . THR A 1 104 ? 17.672 -4.585 -4.195 1.00 94.56 104 THR A C 1
ATOM 830 O O . THR A 1 104 ? 16.652 -4.235 -3.607 1.00 94.56 104 THR A O 1
ATOM 833 N N . ALA A 1 105 ? 17.634 -5.495 -5.171 1.00 92.56 105 ALA A N 1
ATOM 834 C CA . ALA A 1 105 ? 16.396 -6.137 -5.598 1.00 92.56 105 ALA A CA 1
ATOM 835 C C . ALA A 1 105 ? 15.752 -6.957 -4.472 1.00 92.56 105 ALA A C 1
ATOM 837 O O . ALA A 1 105 ? 14.530 -6.915 -4.320 1.00 92.56 105 ALA A O 1
ATOM 838 N N . ILE A 1 106 ? 16.559 -7.657 -3.671 1.00 93.69 106 ILE A N 1
ATOM 839 C CA . ILE A 1 106 ? 16.110 -8.400 -2.489 1.00 93.69 106 ILE A CA 1
ATOM 840 C C . ILE A 1 106 ? 15.534 -7.434 -1.447 1.00 93.69 106 ILE A C 1
ATOM 842 O O . ILE A 1 106 ? 14.408 -7.627 -0.984 1.00 93.69 106 ILE A O 1
ATOM 846 N N . ALA A 1 107 ? 16.248 -6.351 -1.131 1.00 94.19 107 ALA A N 1
ATOM 847 C CA . ALA A 1 107 ? 15.786 -5.358 -0.164 1.00 94.19 107 ALA A CA 1
ATOM 848 C C . ALA A 1 107 ? 14.443 -4.731 -0.575 1.00 94.19 107 ALA A C 1
ATOM 850 O O . ALA A 1 107 ? 13.491 -4.718 0.208 1.00 94.19 107 ALA A O 1
ATOM 851 N N . VAL A 1 108 ? 14.322 -4.267 -1.825 1.00 92.62 108 VAL A N 1
ATOM 852 C CA . VAL A 1 108 ? 13.077 -3.655 -2.313 1.00 92.62 108 VAL A CA 1
ATOM 853 C C . VAL A 1 108 ? 11.945 -4.690 -2.366 1.00 92.62 108 VAL A C 1
ATOM 855 O O . VAL A 1 108 ? 10.797 -4.352 -2.078 1.00 92.62 108 VAL A O 1
ATOM 858 N N . PHE A 1 109 ? 12.236 -5.957 -2.687 1.00 91.06 109 PHE A N 1
ATOM 859 C CA . PHE A 1 109 ? 11.236 -7.027 -2.653 1.00 91.06 109 PHE A CA 1
ATOM 860 C C . PHE A 1 109 ? 10.661 -7.221 -1.246 1.00 91.06 109 PHE A C 1
ATOM 862 O O . PHE A 1 109 ? 9.441 -7.224 -1.087 1.00 91.06 109 PHE A O 1
ATOM 869 N N . HIS A 1 110 ? 11.509 -7.313 -0.220 1.00 93.31 110 HIS A N 1
ATOM 870 C CA . HIS A 1 110 ? 11.042 -7.447 1.161 1.00 93.31 110 HIS A CA 1
ATOM 871 C C . HIS A 1 110 ? 10.261 -6.218 1.631 1.00 93.31 110 HIS A C 1
ATOM 873 O O . HIS A 1 110 ? 9.216 -6.368 2.261 1.00 93.31 110 HIS A O 1
ATOM 879 N N . MET A 1 111 ? 10.691 -5.012 1.248 1.00 91.81 111 MET A N 1
ATOM 880 C CA . MET A 1 111 ? 9.938 -3.785 1.531 1.00 91.81 111 MET A CA 1
ATOM 881 C C . MET A 1 111 ? 8.545 -3.805 0.892 1.00 91.81 111 MET A C 1
ATOM 883 O O . MET A 1 111 ? 7.567 -3.433 1.536 1.00 91.81 111 MET A O 1
ATOM 887 N N . ARG A 1 112 ? 8.428 -4.286 -0.352 1.00 89.06 112 ARG A N 1
ATOM 888 C CA . ARG A 1 112 ? 7.1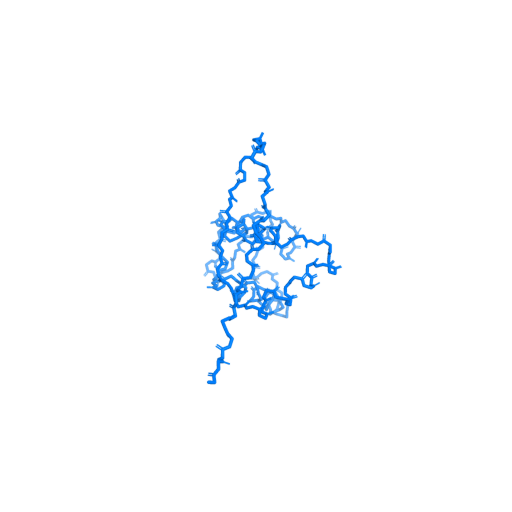34 -4.478 -1.019 1.00 89.06 112 ARG A CA 1
ATOM 889 C C . ARG A 1 112 ? 6.268 -5.503 -0.279 1.00 89.06 112 ARG A C 1
ATOM 891 O O . ARG A 1 112 ? 5.080 -5.251 -0.101 1.00 89.06 112 ARG A O 1
ATOM 898 N N . LYS A 1 113 ? 6.844 -6.624 0.172 1.00 90.62 113 LYS A N 1
ATOM 899 C CA . LYS A 1 113 ? 6.106 -7.695 0.865 1.00 90.62 113 LYS A CA 1
ATOM 900 C C . LYS A 1 113 ? 5.422 -7.218 2.145 1.00 90.62 113 LYS A C 1
ATOM 902 O O . LYS A 1 113 ? 4.282 -7.597 2.364 1.00 90.62 113 LYS A O 1
ATOM 907 N N . VAL A 1 114 ? 6.046 -6.320 2.911 1.00 91.62 114 VAL A N 1
ATOM 908 C CA . VAL A 1 114 ? 5.413 -5.711 4.099 1.00 91.62 114 VAL A CA 1
ATOM 909 C C . VAL A 1 114 ? 4.089 -5.024 3.746 1.00 91.62 114 VAL A C 1
ATOM 911 O O . VAL A 1 114 ? 3.109 -5.152 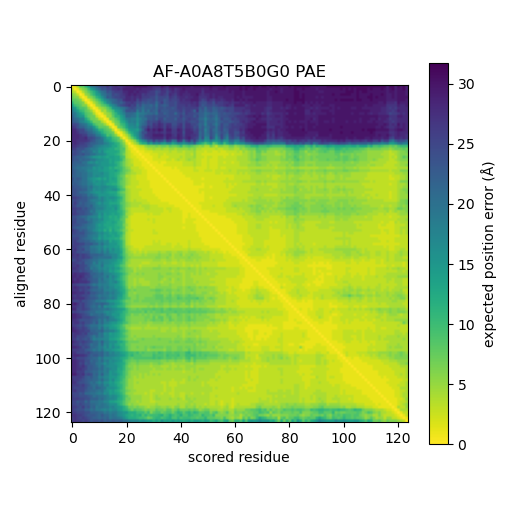4.478 1.00 91.62 114 VAL A O 1
ATOM 914 N N . TYR A 1 115 ? 4.034 -4.313 2.618 1.00 87.69 115 TYR A N 1
ATOM 915 C CA . TYR A 1 115 ? 2.795 -3.675 2.180 1.00 87.69 115 TYR A CA 1
ATOM 916 C C . TYR A 1 115 ? 1.784 -4.675 1.619 1.00 87.69 115 TYR A C 1
ATOM 918 O O . TYR A 1 115 ? 0.590 -4.511 1.847 1.00 87.69 115 TYR A O 1
ATOM 926 N N . GLU A 1 116 ? 2.239 -5.711 0.913 1.00 87.69 116 GLU A N 1
ATOM 927 C CA . GLU A 1 116 ? 1.345 -6.764 0.416 1.00 87.69 116 GLU A CA 1
ATOM 928 C C . GLU A 1 116 ? 0.672 -7.528 1.563 1.00 87.69 116 GLU A C 1
ATOM 930 O O . GLU A 1 116 ? -0.520 -7.822 1.491 1.00 87.69 116 GLU A O 1
ATOM 935 N N . ASP A 1 117 ? 1.405 -7.780 2.649 1.00 89.62 117 ASP A N 1
ATOM 936 C CA . ASP A 1 117 ? 0.872 -8.422 3.850 1.00 89.62 117 ASP A CA 1
ATOM 937 C C . ASP A 1 117 ? -0.124 -7.497 4.577 1.00 89.62 117 ASP A C 1
ATOM 939 O O . ASP A 1 117 ? -1.147 -7.961 5.078 1.00 89.62 117 ASP A O 1
ATOM 943 N N . LEU A 1 118 ? 0.119 -6.177 4.576 1.00 88.62 118 LEU A N 1
ATOM 944 C CA . LEU A 1 118 ? -0.819 -5.181 5.112 1.00 88.62 118 LEU A CA 1
ATOM 945 C C . LEU A 1 118 ? -2.114 -5.084 4.286 1.00 88.62 118 LEU A C 1
ATOM 947 O O . LEU A 1 118 ? -3.185 -4.864 4.849 1.00 88.62 118 LEU A O 1
ATOM 951 N N . LEU A 1 119 ? -2.017 -5.213 2.961 1.00 87.19 119 LEU A N 1
ATOM 952 C CA . LEU A 1 119 ? -3.144 -5.089 2.031 1.00 87.19 119 LEU A CA 1
ATOM 953 C C . LEU A 1 119 ? -3.876 -6.405 1.755 1.00 87.19 119 LEU A C 1
ATOM 955 O O . LEU A 1 119 ? -4.908 -6.383 1.087 1.00 87.19 119 LEU A O 1
ATOM 959 N N . LEU A 1 120 ? -3.358 -7.533 2.251 1.00 85.19 120 LEU A N 1
ATOM 960 C CA . LEU A 1 120 ? -3.842 -8.881 1.934 1.00 85.19 120 LEU A CA 1
ATOM 961 C C . LEU A 1 120 ? -3.829 -9.178 0.420 1.00 85.19 120 LEU A C 1
ATOM 963 O O . LEU A 1 120 ? -4.710 -9.864 -0.098 1.00 85.19 120 LEU A O 1
ATOM 967 N N . GLY A 1 121 ? -2.834 -8.665 -0.314 1.00 83.31 121 GLY A N 1
ATOM 968 C CA . GLY A 1 121 ? -2.783 -8.806 -1.769 1.00 83.31 121 GLY A CA 1
ATOM 969 C C . GLY A 1 121 ? -1.596 -8.114 -2.435 1.00 83.31 121 GLY A C 1
ATOM 970 O O . GLY A 1 121 ? -0.846 -7.371 -1.808 1.00 83.31 121 GLY A O 1
ATOM 971 N N . ARG A 1 122 ? -1.410 -8.364 -3.738 1.00 78.31 122 ARG A N 1
ATOM 972 C CA . ARG A 1 122 ? -0.370 -7.687 -4.528 1.00 78.31 122 ARG A CA 1
ATOM 973 C C . ARG A 1 122 ? -0.766 -6.243 -4.798 1.00 78.31 122 ARG A C 1
ATOM 975 O O . ARG A 1 122 ? -1.885 -5.986 -5.223 1.00 78.31 122 ARG A O 1
ATOM 982 N N . ILE A 1 123 ? 0.196 -5.335 -4.666 1.00 77.69 123 ILE A N 1
ATOM 983 C CA . ILE A 1 123 ? 0.039 -3.957 -5.136 1.00 77.69 123 ILE A CA 1
ATOM 984 C C . ILE A 1 123 ? 0.104 -3.960 -6.667 1.00 77.69 123 ILE A C 1
ATOM 986 O O . ILE A 1 123 ? 1.167 -4.232 -7.243 1.00 77.69 123 ILE A O 1
ATOM 990 N N . LYS A 1 124 ? -1.045 -3.701 -7.292 1.00 65.44 124 LYS A N 1
ATOM 991 C CA . LYS A 1 124 ? -1.210 -3.303 -8.687 1.00 65.44 124 LYS A CA 1
ATOM 992 C C . LYS A 1 124 ? -2.311 -2.260 -8.711 1.00 65.44 124 LYS A C 1
ATOM 994 O O . LYS A 1 124 ? -3.466 -2.619 -8.427 1.00 65.44 124 LYS A O 1
#